Protein AF-A0A2K3PN27-F1 (afdb_monomer_lite)

InterPro domains:
  IPR002100 Transcription factor, MADS-box [PF00319] (17-50)
  IPR002100 Transcription factor, MADS-box [PR00404] (10-30)
  IPR002100 Transcription factor, MADS-box [PR00404] (30-45)
  IPR002100 Transcription factor, MADS-box [PS50066] (8-50)
  IPR002100 Transcription factor, MADS-box [SM00432] (8-71)
  IPR036879 Transcription factor, MADS-box superfamily [G3DSA:3.40.1810.10] (20-89)
  IPR036879 Transcription factor, MADS-box superfamily [SSF55455] (8-68)

pLDDT: mean 79.41, std 11.84, range [43.5, 96.75]

Foldseek 3Di:
DPPDDDDPPDDDDDPDQDPDVVCNVVVLVVVLVVVVVVLVVVCVVVVPDDPPVVVVSVVVNVVVVVVVVVVVVVVVVVVVVVVVVVVVVVVVVVVVVVVVVVVVVVVVVVVVVVVD

Sequence (116 aa):
MLNGRKGKGRQKIEMKKMSNESNLQVTFSKRRSGLFKKVSEFCTLCGVDVPSLYSHLVRSSMQFIEAHCNTTLSDLNAQLTQMNNTLDNEKKRGDELSLLRKATRLSFGGLVQLMG

Secondary structure (DSSP, 8-state):
---------SPP--SS--S-HHHHHHHHHHHHHHHHHHHHHHHHHHT--THHHHHHHHHHHHHHHHHHHHHHHHHHHHHHHHHHHHHHHHHHHHHHHHHHHHHHHHHHHHHHHH--

Structure (mmCIF, N/CA/C/O backbone):
data_AF-A0A2K3PN27-F1
#
_entry.id   AF-A0A2K3PN27-F1
#
loop_
_atom_site.group_PDB
_atom_site.id
_atom_site.type_symbol
_atom_site.label_atom_id
_atom_site.label_alt_id
_atom_site.label_comp_id
_atom_site.label_asym_id
_atom_site.label_entity_id
_atom_site.label_seq_id
_atom_site.pdbx_PDB_ins_code
_atom_site.Cartn_x
_atom_site.Cartn_y
_atom_site.Cartn_z
_atom_site.occupancy
_atom_site.B_iso_or_equiv
_atom_site.auth_seq_id
_atom_site.auth_comp_id
_atom_site.auth_asym_id
_atom_site.auth_atom_id
_atom_site.pdbx_PDB_model_num
ATOM 1 N N . MET A 1 1 ? -23.541 -5.295 -31.983 1.00 43.50 1 MET A N 1
ATOM 2 C CA . MET A 1 1 ? -22.097 -4.974 -31.904 1.00 43.50 1 MET A CA 1
ATOM 3 C C . MET A 1 1 ? -21.923 -3.928 -30.812 1.00 43.50 1 MET A C 1
ATOM 5 O O . MET A 1 1 ? -22.595 -2.907 -30.871 1.00 43.50 1 MET A O 1
ATOM 9 N N . LEU A 1 2 ? -21.139 -4.205 -29.766 1.00 56.38 2 LEU A N 1
ATOM 10 C CA . LEU A 1 2 ? -20.945 -3.258 -28.662 1.00 56.38 2 LEU A CA 1
ATOM 11 C C . LEU A 1 2 ? -20.117 -2.072 -29.167 1.00 56.38 2 LEU A C 1
ATOM 13 O O . LEU A 1 2 ? -18.960 -2.241 -29.547 1.00 56.38 2 LEU A O 1
ATOM 17 N N . ASN A 1 3 ? -20.722 -0.885 -29.194 1.00 55.78 3 ASN A N 1
ATOM 18 C CA . ASN A 1 3 ? -20.041 0.359 -29.537 1.00 55.78 3 ASN A CA 1
ATOM 19 C C . ASN A 1 3 ? -18.833 0.556 -28.611 1.00 55.78 3 ASN A C 1
ATOM 21 O O . ASN A 1 3 ? -18.984 0.844 -27.422 1.00 55.78 3 ASN A O 1
ATOM 25 N N . GLY A 1 4 ? -17.627 0.397 -29.160 1.00 62.78 4 GLY A N 1
ATOM 26 C CA . GLY A 1 4 ? -16.380 0.650 -28.451 1.00 62.78 4 GLY A CA 1
ATOM 27 C C . GLY A 1 4 ? -16.280 2.130 -28.101 1.00 62.78 4 GLY A C 1
ATOM 28 O O . GLY A 1 4 ? -15.965 2.957 -28.957 1.00 62.78 4 GLY A O 1
ATOM 29 N N . ARG A 1 5 ? -16.564 2.484 -26.844 1.00 66.12 5 ARG A N 1
ATOM 30 C CA . ARG A 1 5 ? -16.374 3.847 -26.336 1.00 66.12 5 ARG A CA 1
ATOM 31 C C . ARG A 1 5 ? -14.889 4.204 -26.453 1.00 66.12 5 ARG A C 1
ATOM 33 O O . ARG A 1 5 ? -14.067 3.714 -25.681 1.00 66.12 5 ARG A O 1
ATOM 40 N N . LYS A 1 6 ? -14.537 5.048 -27.427 1.00 77.88 6 LYS A N 1
ATOM 41 C CA . LYS A 1 6 ? -13.179 5.585 -27.573 1.00 77.88 6 LYS A CA 1
ATOM 42 C C . LYS A 1 6 ? -12.876 6.476 -26.367 1.00 77.88 6 LYS A C 1
ATOM 44 O O . LYS A 1 6 ? -13.538 7.488 -26.150 1.00 77.88 6 LYS A O 1
ATOM 49 N N . GLY A 1 7 ? -11.899 6.076 -25.556 1.00 82.50 7 GLY A N 1
ATOM 50 C CA . GLY A 1 7 ? -11.403 6.897 -24.453 1.00 82.50 7 GLY A CA 1
ATOM 51 C C . GLY A 1 7 ? -10.624 8.111 -24.961 1.00 82.50 7 GLY A C 1
ATOM 52 O O . GLY A 1 7 ? -10.181 8.142 -26.107 1.00 82.50 7 GLY A O 1
ATOM 53 N N . LYS A 1 8 ? -10.376 9.089 -24.084 1.00 88.12 8 LYS A N 1
ATOM 54 C CA . LYS A 1 8 ? -9.606 10.310 -24.397 1.00 88.12 8 LYS A CA 1
ATOM 55 C C . LYS A 1 8 ? -8.123 10.054 -24.748 1.00 88.12 8 LYS A C 1
ATOM 57 O O . LYS A 1 8 ? -7.373 11.003 -24.932 1.00 88.12 8 LYS A O 1
ATOM 62 N N . GLY A 1 9 ? -7.664 8.804 -24.817 1.00 89.56 9 GLY A N 1
ATOM 63 C CA . GLY A 1 9 ? -6.259 8.466 -25.054 1.00 89.56 9 GLY A CA 1
ATOM 64 C C . GLY A 1 9 ? -5.333 8.869 -23.898 1.00 89.56 9 GLY A C 1
ATOM 65 O O . GLY A 1 9 ? -5.778 9.126 -22.777 1.00 89.56 9 GLY A O 1
ATOM 66 N N . ARG A 1 10 ? -4.020 8.894 -24.160 1.00 89.69 10 ARG A N 1
ATOM 67 C CA . ARG A 1 10 ? -3.007 9.298 -23.174 1.00 89.69 10 ARG A CA 1
ATOM 68 C C . ARG A 1 10 ? -3.068 10.810 -22.965 1.00 89.69 10 ARG A C 1
ATOM 70 O O . ARG A 1 10 ? -2.805 11.570 -23.887 1.00 89.69 10 ARG A O 1
ATOM 77 N N . GLN A 1 11 ? -3.362 11.226 -21.739 1.00 92.12 11 GLN A N 1
ATOM 78 C CA . GLN A 1 11 ? -3.397 12.632 -21.346 1.00 92.12 11 GLN A CA 1
ATOM 79 C C . GLN A 1 11 ? -2.124 12.998 -20.577 1.00 92.12 11 GLN A C 1
ATOM 81 O O . GLN A 1 11 ? -1.591 12.182 -19.817 1.00 92.12 11 GLN A O 1
ATOM 86 N N . LYS A 1 12 ? -1.617 14.216 -20.790 1.00 92.56 12 LYS A N 1
ATOM 87 C CA . LYS A 1 12 ? -0.506 14.758 -20.000 1.00 92.56 12 LYS A CA 1
ATOM 88 C C . LYS A 1 12 ? -1.023 15.088 -18.599 1.00 92.56 12 LYS A C 1
ATOM 90 O O . LYS A 1 12 ? -2.091 15.673 -18.461 1.00 92.56 12 LYS A O 1
ATOM 95 N N . ILE A 1 13 ? -0.263 14.706 -17.578 1.00 90.19 13 ILE A N 1
ATOM 96 C CA . ILE A 1 13 ? -0.557 15.006 -16.174 1.00 90.19 13 ILE A CA 1
ATOM 97 C C . ILE A 1 13 ? 0.660 15.661 -15.531 1.00 90.19 13 ILE A C 1
ATOM 99 O O . ILE A 1 13 ? 1.793 15.417 -15.951 1.00 90.19 13 ILE A O 1
ATOM 103 N N . GLU A 1 14 ? 0.426 16.489 -14.521 1.00 89.06 14 GLU A N 1
ATOM 104 C CA . GLU A 1 14 ? 1.493 17.094 -13.725 1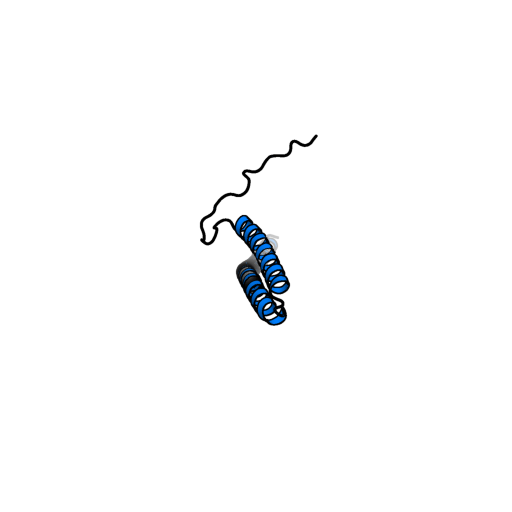.00 89.06 14 GLU A CA 1
ATOM 105 C C . GLU A 1 14 ? 2.239 16.037 -12.896 1.00 89.06 14 GLU A C 1
ATOM 107 O O . GLU A 1 14 ? 1.663 15.039 -12.455 1.00 89.06 14 GLU A O 1
ATOM 112 N N . MET A 1 15 ? 3.532 16.266 -12.653 1.00 89.19 15 MET A N 1
ATOM 113 C CA . MET A 1 15 ? 4.365 15.403 -11.810 1.00 89.19 15 MET A CA 1
ATOM 114 C C . MET A 1 15 ? 4.221 15.786 -10.335 1.00 89.19 15 MET A C 1
ATOM 116 O O . MET A 1 15 ? 5.158 16.257 -9.701 1.00 89.19 15 MET A O 1
ATOM 120 N N . LYS A 1 16 ? 3.019 15.577 -9.799 1.00 85.75 16 LYS A N 1
ATOM 121 C CA . LYS A 1 16 ? 2.679 15.734 -8.380 1.00 85.75 16 LYS A CA 1
ATOM 122 C C . LYS A 1 16 ? 1.825 14.556 -7.907 1.00 85.75 16 LYS A C 1
ATOM 124 O O . LYS A 1 16 ? 1.315 13.793 -8.732 1.00 85.75 16 LYS A O 1
ATOM 129 N N . LYS A 1 17 ? 1.659 14.392 -6.590 1.00 81.44 17 LYS A N 1
ATOM 130 C CA . LYS A 1 17 ? 0.762 13.364 -6.033 1.00 81.44 17 LYS A CA 1
ATOM 131 C C . LYS A 1 17 ? -0.664 13.591 -6.555 1.00 81.44 17 LYS A C 1
ATOM 133 O O . LYS A 1 17 ? -1.174 14.708 -6.496 1.00 81.44 17 LYS A O 1
ATOM 138 N N . MET A 1 18 ? -1.293 12.541 -7.086 1.00 83.50 18 MET A N 1
ATOM 139 C CA . MET A 1 18 ? -2.684 12.611 -7.546 1.00 83.50 18 MET A CA 1
ATOM 140 C C . MET A 1 18 ? -3.639 12.537 -6.356 1.00 83.50 18 MET A C 1
ATOM 142 O O . MET A 1 18 ? -3.405 11.765 -5.432 1.00 83.50 18 MET A O 1
ATOM 146 N N . SER A 1 19 ? -4.716 13.322 -6.399 1.00 84.19 19 SER A N 1
ATOM 147 C CA . SER A 1 19 ? -5.741 13.346 -5.349 1.00 84.19 19 SER A CA 1
ATOM 148 C C . SER A 1 19 ? -6.710 12.165 -5.423 1.00 84.19 19 SER A C 1
ATOM 150 O O . SER A 1 19 ? -7.209 11.715 -4.400 1.00 84.19 19 SER A O 1
ATOM 152 N N . ASN A 1 20 ? -6.992 11.657 -6.627 1.00 87.12 20 ASN A N 1
ATOM 153 C CA . ASN A 1 20 ? -7.883 10.516 -6.813 1.00 87.12 20 ASN A CA 1
ATOM 154 C C . ASN A 1 20 ? -7.124 9.198 -6.592 1.00 87.12 20 ASN A C 1
ATOM 156 O O . ASN A 1 20 ? -6.250 8.847 -7.389 1.00 87.12 20 ASN A O 1
ATOM 160 N N . GLU A 1 21 ? -7.500 8.468 -5.542 1.00 82.00 21 GLU A N 1
ATOM 161 C CA . GLU A 1 21 ? -6.828 7.239 -5.106 1.00 82.00 21 GLU A CA 1
ATOM 162 C C . GLU A 1 21 ? -6.892 6.121 -6.158 1.00 82.00 21 GLU A C 1
ATOM 164 O O . GLU A 1 21 ? -5.882 5.497 -6.472 1.00 82.00 21 GLU A O 1
ATOM 169 N N . SER A 1 22 ? -8.041 5.904 -6.803 1.00 82.44 22 SER A N 1
ATOM 170 C CA . SER A 1 22 ? -8.167 4.875 -7.846 1.00 82.44 22 SER A CA 1
ATOM 171 C C . SER A 1 22 ? -7.251 5.157 -9.043 1.00 82.44 22 SER A C 1
ATOM 173 O O . SER A 1 22 ? -6.568 4.262 -9.546 1.00 82.44 22 SER A O 1
ATOM 175 N N . ASN A 1 23 ? -7.172 6.418 -9.474 1.00 83.38 23 ASN A N 1
ATOM 176 C CA . ASN A 1 23 ? -6.257 6.836 -10.534 1.00 83.38 23 ASN A CA 1
ATOM 177 C C . ASN A 1 23 ? -4.792 6.728 -10.093 1.00 83.38 23 ASN A C 1
ATOM 179 O O . ASN A 1 23 ? -3.946 6.355 -10.914 1.00 83.38 23 ASN A O 1
ATOM 183 N N . LEU A 1 24 ? -4.493 7.014 -8.819 1.00 81.56 24 LEU A N 1
ATOM 184 C CA . LEU A 1 24 ? -3.176 6.829 -8.209 1.00 81.56 24 LEU A CA 1
ATOM 185 C C . LEU A 1 24 ? -2.723 5.375 -8.298 1.00 81.56 24 LEU A C 1
ATOM 187 O O . LEU A 1 24 ? -1.670 5.117 -8.882 1.00 81.56 24 LEU A O 1
ATOM 191 N N . GLN A 1 25 ? -3.556 4.442 -7.844 1.00 79.06 25 GLN A N 1
ATOM 192 C CA . GLN A 1 25 ? -3.273 3.005 -7.861 1.00 79.06 25 GLN A CA 1
ATOM 193 C C . GLN A 1 25 ? -3.056 2.461 -9.278 1.00 79.06 25 GLN A C 1
ATOM 195 O O . GLN A 1 25 ? -2.067 1.775 -9.564 1.00 79.06 25 GLN A O 1
ATOM 200 N N . VAL A 1 26 ? -3.943 2.820 -10.211 1.00 84.94 26 VAL A N 1
ATOM 201 C CA . VAL A 1 26 ? -3.832 2.396 -11.615 1.00 84.94 26 VAL A CA 1
ATOM 202 C C . VAL A 1 26 ? -2.573 2.976 -12.265 1.00 84.94 26 VAL A C 1
ATOM 204 O O . VAL A 1 26 ? -1.860 2.273 -12.987 1.00 84.94 26 VAL A O 1
ATOM 207 N N . THR A 1 27 ? -2.265 4.251 -12.015 1.00 83.88 27 THR A N 1
ATOM 208 C CA . THR A 1 27 ? -1.077 4.907 -12.581 1.00 83.88 27 THR A CA 1
ATOM 209 C C . THR A 1 27 ? 0.207 4.349 -11.987 1.00 83.88 27 THR A C 1
ATOM 211 O O . THR A 1 27 ? 1.149 4.105 -12.740 1.00 83.88 27 THR A O 1
ATOM 214 N N . PHE A 1 28 ? 0.247 4.105 -10.676 1.00 81.81 28 PHE A N 1
ATOM 215 C CA . PHE A 1 28 ? 1.367 3.452 -10.006 1.00 81.81 28 PHE A CA 1
ATOM 216 C C . PHE A 1 28 ? 1.642 2.086 -10.635 1.00 81.81 28 PHE A C 1
ATOM 218 O O . PHE A 1 28 ? 2.752 1.838 -11.102 1.00 81.81 28 PHE A O 1
ATOM 225 N N . SER A 1 29 ? 0.609 1.249 -10.762 1.00 80.69 29 SER A N 1
ATOM 226 C CA . SER A 1 29 ? 0.723 -0.087 -11.353 1.00 80.69 29 SER A CA 1
ATOM 227 C C . SER A 1 29 ? 1.277 -0.047 -12.781 1.00 80.69 29 SER A C 1
ATOM 229 O O . SER A 1 29 ? 2.224 -0.767 -13.107 1.00 80.69 29 SER A O 1
ATOM 231 N N . LYS A 1 30 ? 0.748 0.851 -13.625 1.00 86.06 30 LYS A N 1
ATOM 232 C CA . LYS A 1 30 ? 1.208 1.026 -15.013 1.00 86.06 30 LYS A CA 1
ATOM 233 C C . LYS A 1 30 ? 2.642 1.555 -15.096 1.00 86.06 30 LYS A C 1
ATOM 235 O O . LYS A 1 30 ? 3.433 1.036 -15.880 1.00 86.06 30 LYS A O 1
ATOM 240 N N . ARG A 1 31 ? 2.994 2.572 -14.298 1.00 85.81 31 ARG A N 1
ATOM 241 C CA . ARG A 1 31 ? 4.348 3.155 -14.277 1.00 85.81 31 ARG A CA 1
ATOM 242 C C . ARG A 1 31 ? 5.378 2.157 -13.765 1.00 85.81 31 ARG A C 1
ATOM 244 O O . ARG A 1 31 ? 6.431 2.035 -14.378 1.00 85.81 31 ARG A O 1
ATOM 251 N N . ARG A 1 32 ? 5.051 1.412 -12.707 1.00 80.56 32 ARG A N 1
ATOM 252 C CA . ARG A 1 32 ? 5.889 0.343 -12.156 1.00 80.56 32 ARG A CA 1
ATOM 253 C C . ARG A 1 32 ? 6.203 -0.695 -13.230 1.00 80.56 32 ARG A C 1
ATOM 255 O O . ARG A 1 32 ? 7.369 -0.936 -13.514 1.00 80.56 32 ARG A O 1
ATOM 262 N N . SER A 1 33 ? 5.177 -1.240 -13.885 1.00 79.06 33 SER A N 1
ATOM 263 C CA . SER A 1 33 ? 5.355 -2.217 -14.968 1.00 79.06 33 SER A CA 1
ATOM 264 C C . SER A 1 33 ? 6.207 -1.665 -16.121 1.00 79.06 33 SER A C 1
ATOM 266 O O . SER A 1 33 ? 7.151 -2.322 -16.558 1.00 79.06 33 SER A O 1
ATOM 268 N N . GLY A 1 34 ? 5.938 -0.432 -16.567 1.00 84.81 34 GLY A N 1
ATOM 269 C CA . GLY A 1 34 ? 6.724 0.218 -17.620 1.00 84.81 34 GLY A CA 1
ATOM 270 C C . GLY A 1 34 ? 8.192 0.443 -17.239 1.00 84.81 34 GLY A C 1
ATOM 271 O O . GLY A 1 34 ? 9.074 0.236 -18.069 1.00 84.81 34 GLY A O 1
ATOM 272 N N . LEU A 1 35 ? 8.459 0.814 -15.985 1.00 82.19 35 LEU A N 1
ATOM 273 C CA . LEU A 1 35 ? 9.811 1.000 -15.459 1.00 82.19 35 LEU A CA 1
ATOM 274 C C . LEU A 1 35 ? 10.588 -0.321 -15.427 1.00 82.19 35 LEU A C 1
ATOM 276 O O . LEU A 1 35 ? 11.701 -0.377 -15.939 1.00 82.19 35 LEU A O 1
ATOM 280 N N . PHE A 1 36 ? 9.990 -1.392 -14.897 1.00 79.56 36 PHE A N 1
ATOM 281 C CA . PHE A 1 36 ? 10.629 -2.713 -14.873 1.00 79.56 36 PHE A CA 1
ATOM 282 C C . PHE A 1 36 ? 10.931 -3.232 -16.277 1.00 79.56 36 PHE A C 1
ATOM 284 O O . PHE A 1 36 ? 12.017 -3.757 -16.511 1.00 79.56 36 PHE A O 1
ATOM 291 N N . LYS A 1 37 ? 10.019 -3.020 -17.233 1.00 82.75 37 LYS A N 1
ATOM 292 C CA . LYS A 1 37 ? 10.264 -3.371 -18.634 1.00 82.75 37 LYS A CA 1
ATOM 293 C C . LYS A 1 37 ? 11.477 -2.624 -19.195 1.00 82.75 37 LYS A C 1
ATOM 295 O O . LYS A 1 37 ? 12.335 -3.241 -19.812 1.00 82.75 37 LYS A O 1
ATOM 300 N N . LYS A 1 38 ? 11.587 -1.319 -18.930 1.00 83.75 38 LYS A N 1
ATOM 301 C CA . LYS A 1 38 ? 12.726 -0.507 -19.386 1.00 83.75 38 LYS A CA 1
ATOM 302 C C . LYS A 1 38 ? 14.048 -0.933 -18.761 1.00 83.75 38 LYS A C 1
ATOM 304 O O . LYS A 1 38 ? 15.056 -0.971 -19.454 1.00 83.75 38 LYS A O 1
ATOM 309 N N . VAL A 1 39 ? 14.040 -1.285 -17.481 1.00 78.44 39 VAL A N 1
ATOM 310 C CA . VAL A 1 39 ? 15.228 -1.790 -16.781 1.00 78.44 39 VAL A CA 1
ATOM 311 C C . VAL A 1 39 ? 15.653 -3.147 -17.338 1.00 78.44 39 VAL A C 1
ATOM 313 O O . VAL A 1 39 ? 16.832 -3.356 -17.588 1.00 78.44 39 VAL A O 1
ATOM 316 N N . SER A 1 40 ? 14.701 -4.044 -17.601 1.00 77.44 40 SER A N 1
ATOM 317 C CA . SER A 1 40 ? 14.979 -5.341 -18.227 1.00 77.44 40 SER A CA 1
ATOM 318 C C . SER A 1 40 ? 15.557 -5.190 -19.639 1.00 77.44 40 SER A C 1
ATOM 320 O O . SER A 1 40 ? 16.556 -5.835 -19.958 1.00 77.44 40 SER A O 1
ATOM 322 N N . GLU A 1 41 ? 14.988 -4.299 -20.458 1.00 85.69 41 GLU A N 1
ATOM 323 C CA . GLU A 1 41 ? 15.531 -3.944 -21.777 1.00 85.69 41 GLU A CA 1
ATOM 324 C C . GLU A 1 41 ? 16.964 -3.400 -21.652 1.00 85.69 41 GLU A C 1
ATOM 326 O O . GLU A 1 41 ? 17.855 -3.844 -22.369 1.00 85.69 41 GLU A O 1
ATOM 331 N N . PHE A 1 42 ? 17.209 -2.489 -20.706 1.00 81.44 42 PHE A N 1
ATOM 332 C CA . PHE A 1 42 ? 18.527 -1.900 -20.465 1.00 81.44 42 PHE A CA 1
ATOM 333 C C . PHE A 1 42 ? 19.578 -2.937 -20.044 1.00 81.44 42 PHE A C 1
ATOM 335 O O . PHE A 1 42 ? 20.652 -2.986 -20.636 1.00 81.44 42 PHE A O 1
ATOM 342 N N . CYS A 1 43 ? 19.267 -3.809 -19.079 1.00 79.06 43 CYS A N 1
ATOM 343 C CA . CYS A 1 43 ? 20.169 -4.889 -18.666 1.00 79.06 43 CYS A CA 1
ATOM 344 C C . CYS A 1 43 ? 20.507 -5.827 -19.833 1.00 79.06 43 CYS A C 1
ATOM 346 O O . CYS A 1 43 ? 21.664 -6.201 -19.998 1.00 79.06 43 CYS A O 1
ATOM 348 N N . THR A 1 44 ? 19.514 -6.147 -20.671 1.00 80.69 44 THR A N 1
ATOM 349 C CA . THR A 1 44 ? 19.702 -6.994 -21.861 1.00 80.69 44 THR A CA 1
ATOM 350 C C . THR A 1 44 ? 20.627 -6.331 -22.883 1.00 80.69 44 THR A C 1
ATOM 352 O O . THR A 1 44 ? 21.506 -6.989 -23.429 1.00 80.69 44 THR A O 1
ATOM 355 N N . LEU A 1 45 ? 20.456 -5.028 -23.133 1.00 85.06 45 LEU A N 1
ATOM 356 C CA . LEU A 1 45 ? 21.260 -4.283 -24.108 1.00 85.06 45 LEU A CA 1
ATOM 357 C C . LEU A 1 45 ? 22.703 -4.051 -23.645 1.00 85.06 45 LEU A C 1
ATOM 359 O O . LEU A 1 45 ? 23.613 -4.052 -24.467 1.00 85.06 45 LEU A O 1
ATOM 363 N N . CYS A 1 46 ? 22.911 -3.829 -22.347 1.00 84.25 46 CYS A N 1
ATOM 364 C CA . CYS A 1 46 ? 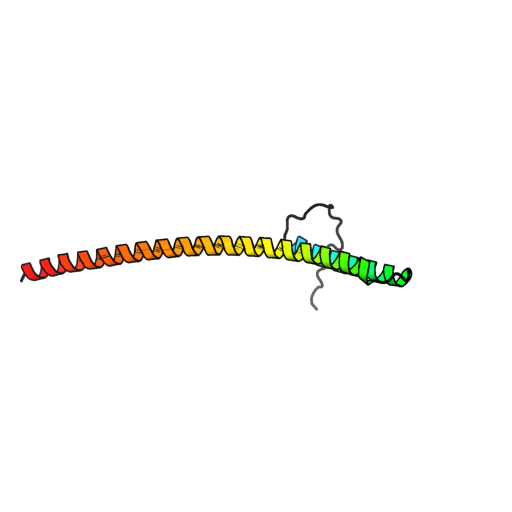24.221 -3.482 -21.799 1.00 84.25 46 CYS A CA 1
ATOM 365 C C . CYS A 1 46 ? 24.992 -4.682 -21.230 1.00 84.25 46 CYS A C 1
ATOM 367 O O . CYS A 1 46 ? 26.114 -4.494 -20.769 1.00 84.25 46 CYS A O 1
ATOM 369 N N . GLY A 1 47 ? 24.410 -5.888 -21.225 1.00 76.44 47 GLY A N 1
ATOM 370 C CA . GLY A 1 47 ? 25.041 -7.083 -20.651 1.00 76.44 47 GLY A CA 1
ATOM 371 C C . GLY A 1 47 ? 25.335 -6.958 -19.151 1.00 76.44 47 GLY A C 1
ATOM 372 O O . GLY A 1 47 ? 26.263 -7.584 -18.653 1.00 76.44 47 GLY A O 1
ATOM 373 N N . VAL A 1 48 ? 24.586 -6.108 -18.439 1.00 75.38 48 VAL A N 1
ATOM 374 C CA . VAL A 1 48 ? 24.772 -5.860 -17.003 1.00 75.38 48 VAL A CA 1
ATOM 375 C C . VAL A 1 48 ? 23.921 -6.845 -16.214 1.00 75.38 48 VAL A C 1
ATOM 377 O O . VAL A 1 48 ? 22.704 -6.910 -16.413 1.00 75.38 48 VAL A O 1
ATOM 380 N N . ASP A 1 49 ? 24.545 -7.552 -15.273 1.00 63.47 49 ASP A N 1
ATOM 381 C CA . ASP A 1 49 ? 23.846 -8.486 -14.399 1.00 63.47 49 ASP A CA 1
ATOM 382 C C . ASP A 1 49 ? 22.755 -7.778 -13.575 1.00 63.47 49 ASP A C 1
ATOM 384 O O . ASP A 1 49 ? 22.980 -6.877 -12.762 1.00 63.47 49 ASP A O 1
ATOM 388 N N . VAL A 1 50 ? 21.529 -8.250 -13.797 1.00 60.75 50 VAL A N 1
ATOM 389 C CA . VAL A 1 50 ? 20.247 -7.806 -13.233 1.00 60.75 50 VAL A CA 1
ATOM 390 C C . VAL A 1 50 ? 20.170 -7.723 -11.686 1.00 60.75 50 VAL A C 1
ATOM 392 O O . VAL A 1 50 ? 19.433 -6.854 -11.208 1.00 60.75 50 VAL A O 1
ATOM 395 N N . PRO A 1 51 ? 20.870 -8.535 -10.855 1.00 62.41 51 PRO A N 1
ATOM 396 C CA . PRO A 1 51 ? 20.532 -8.686 -9.434 1.00 62.41 51 PRO A CA 1
ATOM 397 C C . PRO A 1 51 ? 20.595 -7.404 -8.595 1.00 62.41 51 PRO A C 1
ATOM 399 O O . PRO A 1 51 ? 19.724 -7.180 -7.754 1.00 62.41 51 PRO A O 1
ATOM 402 N N . SER A 1 52 ? 21.588 -6.537 -8.815 1.00 60.94 52 SER A N 1
ATOM 403 C CA . SER A 1 52 ? 21.780 -5.338 -7.981 1.00 60.94 52 SER A CA 1
ATOM 404 C C . SER A 1 52 ? 20.756 -4.238 -8.293 1.00 60.94 52 SER A C 1
ATOM 406 O O . SER A 1 52 ? 20.106 -3.693 -7.398 1.00 60.94 52 SER A O 1
ATOM 408 N N . LEU A 1 53 ? 20.521 -3.966 -9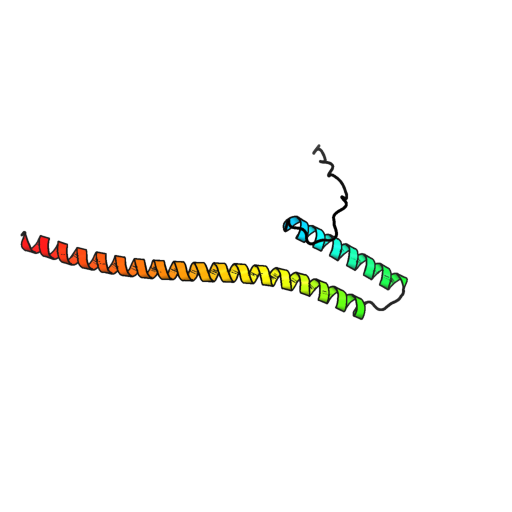.579 1.00 60.25 53 LEU A N 1
ATOM 409 C CA . LEU A 1 53 ? 19.550 -2.960 -10.009 1.00 60.25 53 LEU A CA 1
ATOM 410 C C . LEU A 1 53 ? 18.112 -3.427 -9.728 1.00 60.25 53 LEU A C 1
ATOM 412 O O . LEU A 1 53 ? 17.294 -2.669 -9.202 1.00 60.25 53 LEU A O 1
ATOM 416 N N . TYR A 1 54 ? 17.820 -4.701 -10.002 1.00 65.50 54 TYR A N 1
ATOM 417 C CA . TYR A 1 54 ? 16.517 -5.306 -9.742 1.00 65.50 54 TYR A CA 1
ATOM 418 C C . TYR A 1 54 ? 16.186 -5.359 -8.248 1.00 65.50 54 TYR A C 1
ATOM 420 O O . TYR A 1 54 ? 15.086 -4.969 -7.866 1.00 65.50 54 TYR A O 1
ATOM 428 N N . SER A 1 55 ? 17.129 -5.757 -7.385 1.00 61.84 55 SER A N 1
ATOM 429 C CA . SER A 1 55 ? 16.904 -5.783 -5.931 1.00 61.84 55 SER A CA 1
ATOM 430 C C . SER A 1 55 ? 16.620 -4.391 -5.356 1.00 61.84 55 SER A C 1
ATOM 432 O O . SER A 1 55 ? 15.727 -4.246 -4.519 1.00 61.84 55 SER A O 1
ATOM 434 N N . HIS A 1 56 ? 17.292 -3.345 -5.850 1.00 65.19 56 HIS A N 1
ATOM 435 C CA . HIS A 1 56 ? 16.993 -1.957 -5.483 1.00 65.19 56 HIS A CA 1
ATOM 436 C C . HIS A 1 56 ? 15.589 -1.509 -5.920 1.00 65.19 56 HIS A C 1
ATOM 438 O O . HIS A 1 56 ? 14.859 -0.904 -5.130 1.00 65.19 56 HIS A O 1
ATOM 444 N N . LEU A 1 57 ? 15.186 -1.823 -7.154 1.00 65.00 57 LEU A N 1
ATOM 445 C CA . LEU A 1 57 ? 13.873 -1.464 -7.703 1.00 65.00 57 LEU A CA 1
ATOM 446 C C . LEU A 1 57 ? 12.723 -2.230 -7.043 1.00 65.00 57 LEU A C 1
ATOM 448 O O . LEU A 1 57 ? 11.695 -1.633 -6.717 1.00 65.00 57 LEU A O 1
ATOM 452 N N . VAL A 1 58 ? 12.893 -3.532 -6.805 1.00 65.38 58 VAL A N 1
ATOM 453 C CA . VAL A 1 58 ? 11.917 -4.361 -6.087 1.00 65.38 58 VAL A CA 1
ATOM 454 C C . VAL A 1 58 ? 11.746 -3.841 -4.668 1.00 65.38 58 VAL A C 1
ATOM 456 O O . VAL A 1 58 ? 10.611 -3.602 -4.264 1.00 65.38 58 VAL A O 1
ATOM 459 N N . ARG A 1 59 ? 12.843 -3.559 -3.955 1.00 65.25 59 ARG A N 1
ATOM 460 C CA . ARG A 1 59 ? 12.794 -2.979 -2.608 1.00 65.25 59 ARG A CA 1
ATOM 461 C C . ARG A 1 59 ? 12.074 -1.635 -2.577 1.00 65.25 59 ARG A C 1
ATOM 463 O O . ARG A 1 59 ? 11.206 -1.449 -1.736 1.00 65.25 59 ARG A O 1
ATOM 470 N N . SER A 1 60 ? 12.369 -0.725 -3.505 1.00 65.81 60 SER A N 1
ATOM 471 C CA . SER A 1 60 ? 11.649 0.553 -3.578 1.00 65.81 60 SER A CA 1
ATOM 472 C C . SER A 1 60 ? 10.156 0.341 -3.858 1.00 65.81 60 SER A C 1
ATOM 474 O O . SER A 1 60 ? 9.313 0.945 -3.202 1.00 65.81 60 SER A O 1
ATOM 476 N N . SER A 1 61 ? 9.800 -0.577 -4.765 1.00 65.50 61 SER A N 1
ATOM 477 C CA . SER A 1 61 ? 8.395 -0.894 -5.045 1.00 65.50 61 SER A CA 1
ATOM 478 C C . SER A 1 61 ? 7.668 -1.555 -3.868 1.00 65.50 61 SER A C 1
ATOM 480 O O . SER A 1 61 ? 6.493 -1.267 -3.655 1.00 65.50 61 SER A O 1
ATOM 482 N N . MET A 1 62 ? 8.366 -2.385 -3.088 1.00 64.62 62 MET A N 1
ATOM 483 C CA . MET A 1 62 ? 7.845 -3.005 -1.870 1.00 64.62 62 MET A CA 1
ATOM 484 C C . MET A 1 62 ? 7.617 -1.967 -0.779 1.00 64.62 62 MET A C 1
ATOM 486 O O . MET A 1 62 ? 6.552 -1.980 -0.185 1.00 64.62 62 MET A O 1
ATOM 490 N N . GLN A 1 63 ? 8.522 -1.000 -0.603 1.00 67.12 63 GLN A N 1
ATOM 491 C CA . GLN A 1 63 ? 8.324 0.103 0.346 1.00 67.12 63 GLN A CA 1
ATOM 492 C C . GLN A 1 63 ? 7.066 0.927 0.035 1.00 67.12 63 GLN A C 1
ATOM 494 O O . GLN A 1 63 ? 6.366 1.344 0.952 1.00 67.12 63 GLN A O 1
ATOM 499 N N . PHE A 1 64 ? 6.740 1.147 -1.245 1.00 65.50 64 PHE A N 1
ATOM 500 C CA . PHE A 1 64 ? 5.495 1.832 -1.617 1.00 65.50 64 PHE A CA 1
ATOM 501 C C . PHE A 1 64 ? 4.244 1.011 -1.288 1.00 65.50 64 PHE A C 1
ATOM 503 O O . PHE A 1 64 ? 3.257 1.576 -0.819 1.00 65.50 64 PHE A O 1
ATOM 510 N N . ILE A 1 65 ? 4.278 -0.302 -1.537 1.00 68.69 65 ILE A N 1
ATOM 511 C CA . ILE A 1 65 ? 3.174 -1.214 -1.205 1.00 68.69 65 ILE A CA 1
ATOM 512 C C . ILE A 1 65 ? 3.009 -1.292 0.315 1.00 68.69 65 ILE A C 1
ATOM 514 O O . ILE A 1 65 ? 1.906 -1.138 0.818 1.00 68.69 65 ILE A O 1
ATOM 518 N N . GLU A 1 66 ? 4.110 -1.457 1.040 1.00 66.62 66 GLU A N 1
ATOM 519 C CA . GLU A 1 66 ? 4.151 -1.523 2.497 1.00 66.62 66 GLU A CA 1
ATOM 520 C C . GLU A 1 66 ? 3.633 -0.230 3.130 1.00 66.62 66 GLU A C 1
ATOM 522 O O . GLU A 1 66 ? 2.761 -0.282 3.989 1.00 66.62 66 GLU A O 1
ATOM 527 N N . ALA A 1 67 ? 4.069 0.940 2.655 1.00 66.94 67 ALA A N 1
ATOM 528 C CA . ALA A 1 67 ? 3.553 2.220 3.134 1.00 66.94 67 ALA A CA 1
ATOM 529 C C . ALA A 1 67 ? 2.039 2.361 2.895 1.00 66.94 67 ALA A C 1
ATOM 531 O O . ALA A 1 67 ? 1.315 2.807 3.784 1.00 66.94 67 ALA A O 1
ATOM 532 N N . HIS A 1 68 ? 1.539 1.949 1.724 1.00 73.69 68 HIS A N 1
ATOM 533 C CA . HIS A 1 68 ? 0.106 1.990 1.413 1.00 73.69 68 HIS A CA 1
ATOM 534 C C . HIS A 1 68 ? -0.708 1.031 2.294 1.00 73.69 68 HIS A C 1
ATOM 536 O O . HIS A 1 68 ? -1.688 1.440 2.925 1.00 73.69 68 HIS A O 1
ATOM 542 N N . CYS A 1 69 ? -0.258 -0.217 2.421 1.00 65.44 69 CYS A N 1
ATOM 543 C CA . CYS A 1 69 ? -0.879 -1.206 3.294 1.00 65.44 69 CYS A CA 1
ATOM 544 C C . CYS A 1 69 ? -0.857 -0.760 4.760 1.00 65.44 69 CYS A C 1
ATOM 546 O O . CYS A 1 69 ? -1.883 -0.856 5.425 1.00 65.44 69 CYS A O 1
ATOM 548 N N . ASN A 1 70 ? 0.255 -0.202 5.243 1.00 67.44 70 ASN A N 1
ATOM 549 C CA . ASN A 1 70 ? 0.388 0.280 6.617 1.00 67.44 70 ASN A CA 1
ATOM 550 C C . ASN A 1 70 ? -0.568 1.439 6.913 1.00 67.44 70 ASN A C 1
ATOM 552 O O . ASN A 1 70 ? -1.189 1.444 7.973 1.00 67.44 70 ASN A O 1
ATOM 556 N N . THR A 1 71 ? -0.745 2.384 5.980 1.00 71.88 71 THR A N 1
ATOM 557 C CA . THR A 1 71 ? -1.749 3.452 6.148 1.00 71.88 71 THR A CA 1
ATOM 558 C C . THR A 1 71 ? -3.165 2.885 6.249 1.00 71.88 71 THR A C 1
ATOM 560 O O . THR A 1 71 ? -3.882 3.196 7.194 1.00 71.88 71 THR A O 1
ATOM 563 N N . THR A 1 72 ? -3.529 1.958 5.357 1.00 75.62 72 THR A N 1
ATOM 564 C CA . THR A 1 72 ? -4.860 1.330 5.356 1.00 75.62 72 THR A CA 1
ATOM 565 C C . THR A 1 72 ? -5.102 0.500 6.622 1.00 75.62 72 THR A C 1
ATOM 567 O O . THR A 1 72 ? -6.187 0.536 7.197 1.00 75.62 72 THR A O 1
ATOM 570 N N . LEU A 1 73 ? -4.090 -0.237 7.087 1.00 70.50 73 LEU A N 1
ATOM 571 C CA . LEU A 1 73 ? -4.159 -1.045 8.305 1.00 70.50 73 LEU A CA 1
ATOM 572 C C . LEU A 1 73 ? -4.301 -0.150 9.542 1.00 70.50 73 LEU A C 1
ATOM 574 O O . LEU A 1 73 ? -5.149 -0.419 10.388 1.00 70.50 73 LEU A O 1
ATOM 578 N N . SER A 1 74 ? -3.534 0.940 9.622 1.00 77.50 74 SER A N 1
ATOM 579 C CA . SER A 1 74 ? -3.652 1.921 10.706 1.00 77.50 74 SER A CA 1
ATOM 580 C C . SER A 1 74 ? -5.059 2.521 10.776 1.00 77.50 74 SER A C 1
ATOM 582 O O . SER A 1 74 ? -5.631 2.603 11.863 1.00 77.50 74 SER A O 1
ATOM 584 N N . ASP A 1 75 ? -5.644 2.879 9.631 1.00 82.06 75 ASP A N 1
ATOM 585 C CA . ASP A 1 75 ? -7.003 3.426 9.561 1.00 82.06 75 ASP A CA 1
ATOM 586 C C . ASP A 1 75 ? -8.057 2.401 10.009 1.00 82.06 75 ASP A C 1
ATOM 588 O O . ASP A 1 75 ? -8.949 2.719 10.799 1.00 82.06 75 ASP A O 1
ATOM 592 N N . LEU A 1 76 ? -7.935 1.148 9.555 1.00 73.62 76 LEU A N 1
ATOM 593 C CA . LEU A 1 76 ? -8.808 0.051 9.984 1.00 73.62 76 LEU A CA 1
ATOM 594 C C . LEU A 1 76 ? -8.687 -0.217 11.488 1.00 73.62 76 LEU A C 1
ATOM 596 O O . LEU A 1 76 ? -9.694 -0.422 12.163 1.00 73.62 76 LEU A O 1
ATOM 600 N N . ASN A 1 77 ? -7.471 -0.182 12.032 1.00 77.00 77 ASN A N 1
ATOM 601 C CA . ASN A 1 77 ? -7.227 -0.418 13.451 1.00 77.00 77 ASN A CA 1
ATOM 602 C C . ASN A 1 77 ? -7.786 0.717 14.328 1.00 77.00 77 ASN A C 1
ATOM 604 O O . ASN A 1 77 ? -8.325 0.469 15.409 1.00 77.00 77 ASN A O 1
ATOM 608 N N . ALA A 1 78 ? -7.727 1.961 13.843 1.00 88.81 78 ALA A N 1
ATOM 609 C CA . ALA A 1 78 ? -8.360 3.103 14.496 1.00 88.81 78 ALA A CA 1
ATOM 610 C C . ALA A 1 78 ? -9.893 2.960 14.523 1.00 88.81 78 ALA A C 1
ATOM 612 O O . ALA A 1 78 ? -10.507 3.126 15.580 1.00 88.81 78 ALA A O 1
ATOM 613 N N . GLN A 1 79 ? -10.509 2.571 13.399 1.00 93.19 79 GLN A N 1
ATOM 614 C CA . GLN A 1 79 ? -11.953 2.304 13.331 1.00 93.19 79 GLN A CA 1
ATOM 615 C C . GLN A 1 79 ? -12.374 1.159 14.259 1.00 93.19 79 GLN A C 1
ATOM 617 O O . GLN A 1 79 ? -13.374 1.266 14.969 1.00 93.19 79 GLN A O 1
ATOM 622 N N . LEU A 1 80 ? -11.601 0.072 14.298 1.00 87.19 80 LEU A N 1
ATOM 623 C CA . LEU A 1 80 ? -11.876 -1.074 15.163 1.00 87.19 80 LEU A CA 1
ATOM 624 C C . LEU A 1 80 ? -11.792 -0.700 16.648 1.00 87.19 80 LEU A C 1
ATOM 626 O O . LEU A 1 80 ? -12.658 -1.078 17.437 1.00 87.19 80 LEU A O 1
ATOM 630 N N . THR A 1 81 ? -10.800 0.113 17.013 1.00 92.25 81 THR A N 1
ATOM 631 C CA . THR A 1 81 ? -10.663 0.667 18.367 1.00 92.25 81 THR A CA 1
ATOM 632 C C . THR A 1 81 ? -11.877 1.517 18.742 1.00 92.25 81 THR A C 1
ATOM 634 O O . THR A 1 81 ? -12.429 1.366 19.832 1.00 92.25 81 THR A O 1
ATOM 637 N N . GLN A 1 82 ? -12.339 2.376 17.830 1.00 96.06 82 GLN A N 1
ATOM 638 C CA . GLN A 1 82 ? -13.535 3.189 18.046 1.00 96.06 82 GLN A CA 1
ATOM 639 C C . GLN A 1 82 ? -14.782 2.318 18.260 1.00 96.06 82 GLN A C 1
ATOM 641 O O . GLN A 1 82 ? -15.524 2.550 19.213 1.00 96.06 82 GLN A O 1
ATOM 646 N N . MET A 1 83 ? -14.991 1.301 17.418 1.00 91.75 83 MET A N 1
ATOM 647 C CA . MET A 1 83 ? -16.131 0.385 17.543 1.00 91.75 83 MET A CA 1
ATOM 648 C C . MET A 1 83 ? -16.129 -0.368 18.873 1.00 91.75 83 MET A C 1
ATOM 650 O O . MET A 1 83 ? -17.180 -0.478 19.502 1.00 91.75 83 MET A O 1
ATOM 654 N N . ASN A 1 84 ? -14.970 -0.850 19.326 1.00 92.00 84 ASN A N 1
ATOM 655 C CA . ASN A 1 84 ? -14.862 -1.535 20.615 1.00 92.00 84 ASN A CA 1
ATOM 656 C C . ASN A 1 84 ? -15.252 -0.619 21.779 1.00 92.00 84 ASN A C 1
ATOM 658 O O . ASN A 1 84 ? -16.045 -1.014 22.629 1.00 92.00 84 ASN A O 1
ATOM 662 N N . ASN A 1 85 ? -14.783 0.631 21.771 1.00 95.25 85 ASN A N 1
ATOM 663 C CA . ASN A 1 85 ? -15.161 1.608 22.792 1.00 95.25 85 ASN A CA 1
ATOM 664 C C . ASN A 1 85 ? -16.674 1.877 22.791 1.00 95.25 85 ASN A C 1
ATOM 666 O O . ASN A 1 85 ? -17.296 1.947 23.851 1.00 95.25 85 ASN A O 1
ATOM 670 N N . THR A 1 86 ? -17.284 2.005 21.608 1.00 96.44 86 THR A N 1
ATOM 671 C CA . THR A 1 86 ? -18.740 2.154 21.481 1.00 96.44 86 THR A CA 1
ATOM 672 C C . THR A 1 86 ? -19.472 0.935 22.033 1.00 96.44 86 THR A C 1
ATOM 674 O O . THR A 1 86 ? -20.411 1.090 22.810 1.00 96.44 86 THR A O 1
ATOM 677 N N . LEU A 1 87 ? -19.028 -0.270 21.680 1.00 94.81 87 LEU A N 1
ATOM 678 C CA . LEU A 1 87 ? -19.629 -1.512 22.152 1.00 94.81 87 LEU A CA 1
ATOM 679 C C . LEU A 1 87 ? -19.572 -1.626 23.679 1.00 94.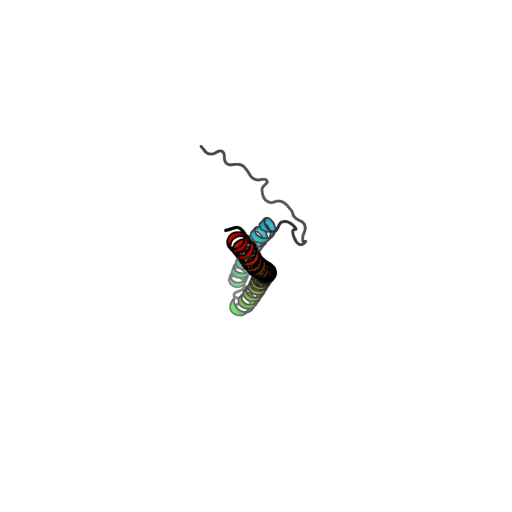81 87 LEU A C 1
ATOM 681 O O . LEU A 1 87 ? -20.551 -2.029 24.304 1.00 94.81 87 LEU A O 1
ATOM 685 N N . ASP A 1 88 ? -18.453 -1.253 24.292 1.00 95.25 88 ASP A N 1
ATOM 686 C CA . ASP A 1 88 ? -18.310 -1.301 25.745 1.00 95.25 88 ASP A CA 1
ATOM 687 C C . ASP A 1 88 ? -19.192 -0.268 26.454 1.00 95.25 88 ASP A C 1
ATOM 689 O O . ASP A 1 88 ? -19.728 -0.549 27.528 1.00 95.25 88 ASP A O 1
ATOM 693 N N . ASN A 1 89 ? -19.417 0.896 25.843 1.00 95.25 89 ASN A N 1
ATOM 694 C CA . ASN A 1 89 ? -20.387 1.865 26.352 1.00 95.25 89 ASN A CA 1
ATOM 695 C C . ASN A 1 89 ? -21.823 1.325 26.275 1.00 95.25 89 ASN A C 1
ATOM 697 O O . ASN A 1 89 ? -22.579 1.460 27.237 1.00 95.25 89 ASN A O 1
ATOM 701 N N . GLU A 1 90 ? -22.191 0.663 25.176 1.00 94.69 90 GLU A N 1
ATOM 702 C CA . GLU A 1 90 ? -23.514 0.046 25.028 1.00 94.69 90 GLU A CA 1
ATOM 703 C C . GLU A 1 90 ? -23.734 -1.103 26.022 1.00 94.69 90 GLU A C 1
ATOM 705 O O . GLU A 1 90 ? -24.814 -1.212 26.602 1.00 94.69 90 GLU A O 1
ATOM 710 N N . LYS A 1 91 ? -22.706 -1.918 26.301 1.00 96.38 91 LYS A N 1
ATOM 711 C CA . LYS A 1 91 ? -22.778 -2.955 27.347 1.00 96.38 91 LYS A CA 1
ATOM 712 C C . LYS A 1 91 ? -23.067 -2.352 28.721 1.00 96.38 91 LYS A C 1
ATOM 714 O O . LYS A 1 91 ? -23.993 -2.803 29.387 1.00 96.38 91 LYS A O 1
ATOM 719 N N . LYS A 1 92 ? -22.353 -1.285 29.103 1.00 96.75 92 LYS A N 1
ATOM 720 C CA . LYS A 1 92 ? -22.587 -0.576 30.375 1.00 96.75 92 LYS A CA 1
ATOM 721 C C . LYS A 1 92 ? -24.018 -0.045 30.475 1.00 96.75 92 LYS A C 1
ATOM 723 O O . LYS A 1 92 ? -24.678 -0.250 31.489 1.00 96.75 92 LYS A O 1
ATOM 728 N N . ARG A 1 93 ? -24.532 0.568 29.401 1.00 93.62 93 ARG A N 1
ATOM 729 C CA . ARG A 1 93 ? -25.935 1.018 29.338 1.00 93.62 93 ARG A CA 1
ATOM 730 C C . ARG A 1 93 ? -26.917 -0.147 29.480 1.00 93.62 93 ARG A C 1
ATOM 732 O O . ARG A 1 93 ? -27.945 -0.009 30.141 1.00 93.62 93 ARG A O 1
ATOM 739 N N . GLY A 1 94 ? -26.612 -1.290 28.868 1.00 93.44 94 GLY A N 1
ATOM 740 C CA . GLY A 1 94 ? -27.393 -2.520 28.997 1.00 93.44 94 GLY A CA 1
ATOM 741 C C . GLY A 1 94 ? -27.464 -3.031 30.438 1.00 93.44 94 GLY A C 1
ATOM 742 O O . GLY A 1 94 ? -28.551 -3.376 30.911 1.00 93.44 94 GLY A O 1
ATOM 743 N N . ASP A 1 95 ? -26.339 -3.016 31.152 1.00 96.06 95 ASP A N 1
ATOM 744 C CA . ASP A 1 95 ? -26.260 -3.420 32.558 1.00 96.06 95 ASP A CA 1
ATOM 745 C C . ASP A 1 95 ? -27.067 -2.477 33.467 1.00 96.06 95 ASP A C 1
ATOM 747 O O . ASP A 1 95 ? -27.855 -2.937 34.299 1.00 96.06 95 ASP A O 1
ATOM 751 N N . GLU A 1 96 ? -26.967 -1.161 33.257 1.00 95.81 96 GLU A N 1
ATOM 752 C CA . GLU A 1 96 ? -27.773 -0.156 33.969 1.00 95.81 96 GLU A CA 1
ATOM 753 C C . GLU A 1 96 ? -29.282 -0.363 33.746 1.00 95.81 96 GLU A C 1
ATOM 755 O O . GLU A 1 96 ? -30.073 -0.377 34.695 1.00 95.81 96 GLU A O 1
ATOM 760 N N . LEU A 1 97 ? -29.694 -0.594 32.495 1.00 93.56 97 LEU A N 1
ATOM 761 C CA . LEU A 1 97 ? -31.084 -0.900 32.137 1.00 93.56 97 LEU A CA 1
ATOM 762 C C . LEU A 1 97 ? -31.577 -2.201 32.784 1.00 93.56 97 LEU A C 1
ATOM 764 O O . LEU A 1 97 ? -32.739 -2.291 33.193 1.00 93.56 97 LEU A O 1
ATOM 768 N N . SER A 1 98 ? -30.714 -3.213 32.875 1.00 93.00 98 SER A N 1
ATOM 769 C CA . SER A 1 98 ? -31.011 -4.482 33.545 1.00 93.00 98 SER A CA 1
ATOM 770 C C . SER A 1 98 ? -31.282 -4.274 35.038 1.00 93.00 98 SER A C 1
ATOM 772 O O . SER A 1 98 ? -32.290 -4.764 35.563 1.00 93.00 98 SER A O 1
ATOM 774 N N . LEU A 1 99 ? -30.443 -3.476 35.706 1.00 93.44 99 LEU A N 1
ATOM 775 C CA . LEU A 1 99 ? -30.616 -3.115 37.114 1.00 93.44 99 LEU A CA 1
ATOM 776 C C . LEU A 1 99 ? -31.924 -2.353 37.346 1.00 93.44 99 LEU A C 1
ATOM 778 O O . LEU A 1 99 ? -32.697 -2.721 38.235 1.00 93.44 99 LEU A O 1
ATOM 782 N N . LEU A 1 100 ? -32.221 -1.357 36.508 1.00 92.50 100 LEU A N 1
ATOM 783 C CA . LEU A 1 100 ? -33.460 -0.585 36.606 1.00 92.50 100 LEU A CA 1
ATOM 784 C C . LEU A 1 100 ? -34.697 -1.479 36.435 1.00 92.50 100 LEU A C 1
ATOM 786 O O . LEU A 1 100 ? -35.616 -1.430 37.251 1.00 92.50 100 LEU A O 1
ATOM 790 N N . ARG A 1 101 ? -34.698 -2.371 35.434 1.00 90.69 101 ARG A N 1
ATOM 791 C CA . ARG A 1 101 ? -35.789 -3.340 35.221 1.00 90.69 101 ARG A CA 1
ATOM 792 C C . ARG A 1 101 ? -35.991 -4.267 36.415 1.00 90.69 101 ARG A C 1
ATOM 794 O O . ARG A 1 101 ? -37.132 -4.634 36.701 1.00 90.69 101 ARG A O 1
ATOM 801 N N . LYS A 1 102 ? -34.918 -4.681 37.095 1.00 92.69 102 LYS A N 1
ATOM 802 C CA . LYS A 1 102 ? -35.009 -5.510 38.306 1.00 92.69 102 LYS A CA 1
ATOM 803 C C . LYS A 1 102 ? -35.637 -4.724 39.460 1.00 92.69 102 LYS A C 1
ATOM 805 O O . LYS A 1 102 ? -36.540 -5.247 40.106 1.00 92.69 102 LYS A O 1
ATOM 810 N N . ALA A 1 103 ? -35.230 -3.468 39.658 1.00 89.38 103 ALA A N 1
ATOM 811 C CA . ALA A 1 103 ? -35.787 -2.584 40.682 1.00 89.38 103 ALA A CA 1
ATOM 812 C C . ALA A 1 103 ? -37.286 -2.303 40.466 1.00 89.38 103 ALA A C 1
ATOM 814 O O . ALA A 1 103 ? -38.086 -2.501 41.378 1.00 89.38 103 ALA A O 1
ATOM 815 N N . THR A 1 104 ? -37.697 -1.937 39.247 1.00 88.44 104 THR A N 1
ATOM 816 C CA . THR A 1 104 ? -39.113 -1.682 38.922 1.00 88.44 104 THR A CA 1
ATOM 817 C C . THR A 1 104 ? -39.992 -2.911 39.164 1.00 88.44 104 THR A C 1
ATOM 819 O O . THR A 1 104 ? -41.104 -2.782 39.673 1.00 88.44 104 THR A O 1
ATOM 822 N N . ARG A 1 105 ? -39.493 -4.112 38.840 1.00 85.12 105 ARG A N 1
ATOM 823 C CA . ARG A 1 105 ? -40.226 -5.373 39.031 1.00 85.12 105 ARG A CA 1
ATOM 824 C C . ARG A 1 105 ? -40.483 -5.677 40.510 1.00 85.12 105 ARG A C 1
ATOM 826 O O . ARG A 1 105 ? -41.556 -6.167 40.841 1.00 85.12 105 ARG A O 1
ATOM 833 N N . LEU A 1 106 ? -39.526 -5.355 41.384 1.00 85.19 106 LEU A N 1
ATOM 834 C CA . LEU A 1 106 ? -39.678 -5.503 42.834 1.00 85.19 106 LEU A CA 1
ATOM 835 C C . LEU A 1 106 ? -40.703 -4.509 43.400 1.00 85.19 106 LEU A C 1
ATOM 837 O O . LEU A 1 106 ? -41.583 -4.922 44.149 1.00 85.19 106 LEU A O 1
ATOM 841 N N . SER A 1 107 ? -40.647 -3.233 42.999 1.00 80.94 107 SER A N 1
ATOM 842 C CA . SER A 1 107 ? -41.610 -2.221 43.465 1.00 80.94 107 SER A CA 1
ATOM 843 C C . SER A 1 107 ? -43.046 -2.521 43.029 1.00 80.94 107 SER A C 1
ATOM 845 O O . SER A 1 107 ? -43.966 -2.416 43.836 1.00 80.94 107 SER A O 1
ATOM 847 N N . PHE A 1 108 ? -43.254 -2.933 41.773 1.00 77.06 108 PHE A N 1
ATOM 848 C CA . PHE A 1 108 ? -44.584 -3.325 41.295 1.00 77.06 108 PHE A CA 1
ATOM 849 C C . PHE A 1 108 ? -45.076 -4.626 41.937 1.00 77.06 108 PHE A C 1
ATOM 851 O O . PHE A 1 108 ? -46.241 -4.703 42.311 1.00 77.06 108 PHE A O 1
ATOM 858 N N . GLY A 1 109 ? -44.207 -5.628 42.112 1.00 71.69 109 GLY A N 1
ATOM 859 C CA . GLY A 1 109 ? -44.568 -6.867 42.808 1.00 71.69 109 GLY A CA 1
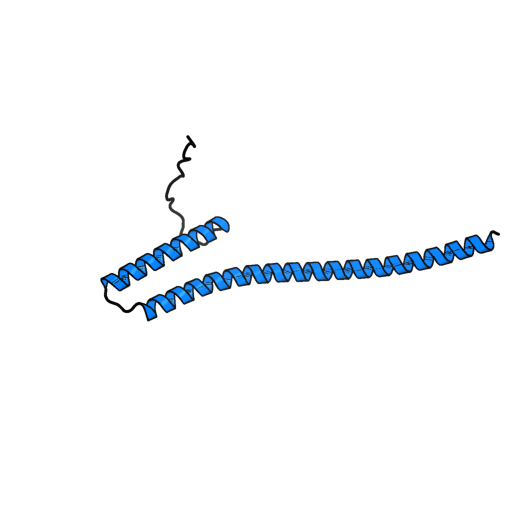ATOM 860 C C . GLY A 1 109 ? -45.008 -6.622 44.254 1.00 71.69 109 GLY A C 1
ATOM 861 O O . GLY A 1 109 ? -46.010 -7.180 44.690 1.00 71.69 109 GLY A O 1
ATOM 862 N N . GLY A 1 110 ? -44.320 -5.726 44.969 1.00 70.31 110 GLY A N 1
ATOM 863 C CA . GLY A 1 110 ? -44.705 -5.322 46.324 1.00 70.31 110 GLY A CA 1
ATOM 864 C C . GLY A 1 110 ? -46.045 -4.582 46.386 1.00 70.31 110 GLY A C 1
ATOM 865 O O . GLY A 1 110 ? -46.839 -4.837 47.287 1.00 70.31 110 GLY A O 1
ATOM 866 N N . LEU A 1 111 ? -46.332 -3.713 45.409 1.00 67.31 111 LEU A N 1
ATOM 867 C CA . LEU A 1 111 ? -47.616 -3.006 45.321 1.00 67.31 111 LEU A CA 1
ATOM 868 C C . LEU A 1 111 ? -48.790 -3.945 45.016 1.00 67.31 111 LEU A C 1
ATOM 870 O O . LEU A 1 111 ? -49.851 -3.795 45.612 1.00 67.31 111 LEU A O 1
ATOM 874 N N . VAL A 1 112 ? -48.603 -4.932 44.134 1.00 69.50 112 VAL A N 1
ATOM 875 C CA . VAL A 1 112 ? -49.643 -5.928 43.821 1.00 69.50 112 VAL A CA 1
ATOM 876 C C . VAL A 1 112 ? -49.952 -6.813 45.036 1.00 69.50 112 VAL A C 1
ATOM 878 O O . VAL A 1 112 ? -51.113 -7.131 45.265 1.00 69.50 112 VAL A O 1
ATOM 881 N N . GLN A 1 113 ? -48.947 -7.157 45.850 1.00 63.28 113 GLN A N 1
ATOM 882 C CA . GLN A 1 113 ? -49.126 -7.964 47.065 1.00 63.28 113 GLN A CA 1
ATOM 883 C C . GLN A 1 113 ? -49.859 -7.215 48.197 1.00 63.28 113 GLN A C 1
ATOM 885 O O . GLN A 1 113 ? -50.502 -7.850 49.021 1.00 63.28 113 GLN A O 1
ATOM 890 N N . LEU A 1 114 ? -49.738 -5.883 48.263 1.00 61.53 114 LEU A N 1
ATOM 891 C CA . LEU A 1 114 ? -50.387 -5.033 49.277 1.00 61.53 114 LEU A CA 1
ATOM 892 C C . LEU A 1 114 ? -51.843 -4.677 48.941 1.00 61.53 114 LEU A C 1
ATOM 894 O O . LEU A 1 114 ? -52.563 -4.184 49.805 1.00 61.53 114 LEU A O 1
ATOM 898 N N . MET A 1 115 ? -52.253 -4.870 47.687 1.00 68.06 115 MET A N 1
ATOM 8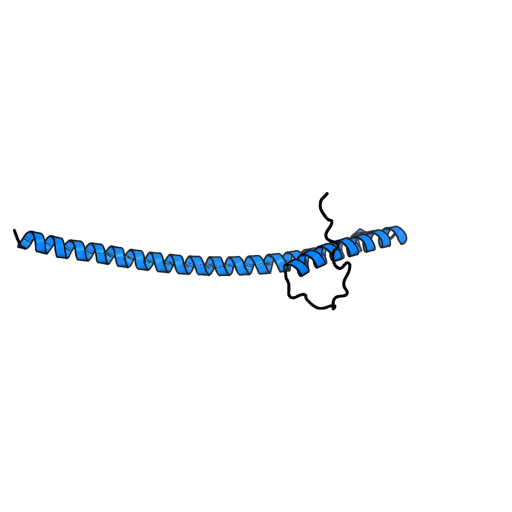99 C CA . MET A 1 115 ? -53.595 -4.545 47.199 1.00 68.06 115 MET A CA 1
ATOM 900 C C . MET A 1 115 ? -54.554 -5.748 47.139 1.00 68.06 115 MET A C 1
ATOM 902 O O . MET A 1 115 ? -55.689 -5.574 46.693 1.00 68.06 115 MET A O 1
ATOM 906 N N . GLY A 1 116 ? -54.123 -6.940 47.566 1.00 55.81 116 GLY A N 1
ATOM 907 C CA . GLY A 1 116 ? -54.953 -8.147 47.698 1.00 55.81 116 GLY A CA 1
ATOM 908 C C . GLY A 1 116 ? -55.075 -8.585 49.148 1.00 55.81 116 GLY A C 1
ATOM 909 O O . GLY A 1 116 ? -56.146 -9.132 49.487 1.00 55.81 116 GLY A O 1
#

Organism: Trifolium pratense (NCBI:txid57577)

Radius of gyration: 31.32 Å; chains: 1; bounding box: 80×26×81 Å